Protein AF-0000000080708662 (afdb_homodimer)

Nearest PDB structures (foldseek):
  5oqj-assembly1_5  TM=9.044E-01  e=1.181E-05  Saccharomyces cerevisiae S288C
  7o4i-assembly1_5  TM=9.144E-01  e=1.214E-04  Saccharomyces cerevisiae S288C
  7ml3-assembly1_5  TM=8.191E-01  e=4.342E-05  Saccharomyces cerevisiae
  7zs9-assembly1_5  TM=9.272E-01  e=2.100E-04  Saccharomyces cerevisiae
  7ml4-assembly1_5  TM=7.766E-01  e=1.831E-04  Saccharomyces cerevisiae

Radius of gyration: 18.91 Å; Cα contacts (8 Å, |Δi|>4): 178; chains: 2; bounding box: 33×64×43 Å

Solvent-accessible surface area (backbone atoms only — not comparable to full-atom values): 8024 Å² total; per-residue (Å²): 128,82,79,62,53,47,80,41,78,26,28,43,36,41,32,44,56,70,58,43,53,50,53,58,58,47,30,79,79,65,69,31,67,74,46,85,73,58,74,40,35,40,31,26,39,62,88,41,46,66,58,51,51,53,53,50,49,54,51,51,58,59,47,66,68,58,61,80,85,122,128,83,80,64,56,47,80,43,79,26,28,43,34,42,31,44,56,70,58,43,52,50,54,56,59,46,28,80,78,64,68,31,68,75,43,85,72,58,74,40,34,40,30,26,37,61,87,41,47,65,60,52,50,51,54,49,51,52,52,49,58,59,49,67,68,58,62,79,84,122

pLDDT: mean 88.93, std 15.82, range [35.59, 98.5]

Structure (mmCIF, N/CA/C/O backbone):
data_AF-0000000080708662-model_v1
#
loop_
_entity.id
_entity.type
_entity.pdbx_description
1 polymer 'General transcription and DNA repair factor IIH subunit TFB5'
#
loop_
_atom_site.group_PDB
_atom_site.id
_atom_site.type_symbol
_atom_site.label_atom_id
_atom_site.label_alt_id
_atom_site.label_comp_id
_atom_site.label_asym_id
_atom_site.label_entity_id
_atom_site.label_seq_id
_atom_site.pdbx_PDB_ins_code
_atom_site.Cartn_x
_atom_site.Cartn_y
_atom_site.Cartn_z
_atom_site.occupancy
_atom_site.B_iso_or_equiv
_atom_site.auth_seq_id
_atom_site.auth_comp_id
_atom_site.auth_asym_id
_atom_site.auth_atom_id
_atom_site.pdbx_PDB_model_num
ATOM 1 N N . MET A 1 1 ? -16.203 16.297 10.211 1 40.06 1 MET A N 1
ATOM 2 C CA . MET A 1 1 ? -15.453 16.5 8.969 1 40.06 1 MET A CA 1
ATOM 3 C C . MET A 1 1 ? -14.555 15.297 8.68 1 40.06 1 MET A C 1
ATOM 5 O O . MET A 1 1 ? -13.844 14.82 9.562 1 40.06 1 MET A O 1
ATOM 9 N N . SER A 1 2 ? -14.867 14.414 7.789 1 52.53 2 SER A N 1
ATOM 10 C CA . SER A 1 2 ? -14.086 13.234 7.445 1 52.53 2 SER A CA 1
ATOM 11 C C . SER A 1 2 ? -12.625 13.594 7.168 1 52.53 2 SER A C 1
ATOM 13 O O . SER A 1 2 ? -12.336 14.656 6.613 1 52.53 2 SER A O 1
ATOM 15 N N . THR A 1 3 ? -11.602 13.422 7.988 1 62.28 3 THR A N 1
ATOM 16 C CA . THR A 1 3 ? -10.18 13.75 8.023 1 62.28 3 THR A CA 1
ATOM 17 C C . THR A 1 3 ? -9.555 13.594 6.637 1 62.28 3 THR A C 1
ATOM 19 O O . THR A 1 3 ? -8.352 13.773 6.469 1 62.28 3 THR A O 1
ATOM 22 N N . GLY A 1 4 ? -10.195 13.727 5.672 1 82.38 4 GLY A N 1
ATOM 23 C CA . GLY A 1 4 ? -9.852 13.773 4.262 1 82.38 4 GLY A CA 1
ATOM 24 C C . GLY A 1 4 ? -8.891 12.68 3.844 1 82.38 4 GLY A C 1
ATOM 25 O O . GLY A 1 4 ? -8.477 12.617 2.684 1 82.38 4 GLY A O 1
ATOM 26 N N . TYR A 1 5 ? -8.398 11.859 4.832 1 93.25 5 TYR A N 1
ATOM 27 C CA . TYR A 1 5 ? -7.5 10.766 4.457 1 93.25 5 TYR A CA 1
ATOM 28 C C . TYR A 1 5 ? -7.879 9.477 5.176 1 93.25 5 TYR A C 1
ATOM 30 O O . TYR A 1 5 ? -8.562 9.516 6.203 1 93.25 5 TYR A O 1
ATOM 38 N N . ARG A 1 6 ? -7.57 8.297 4.656 1 94.69 6 ARG A N 1
ATOM 39 C CA . ARG A 1 6 ? -7.746 6.973 5.238 1 94.69 6 ARG A CA 1
ATOM 40 C C . ARG A 1 6 ? -6.445 6.18 5.195 1 94.69 6 ARG A C 1
ATOM 42 O O . ARG A 1 6 ? -5.715 6.227 4.203 1 94.69 6 ARG A O 1
ATOM 49 N N . SER A 1 7 ? -6.199 5.465 6.324 1 96.38 7 SER A N 1
ATOM 50 C CA . SER A 1 7 ? -5.012 4.625 6.418 1 96.38 7 SER A CA 1
ATOM 51 C C . SER A 1 7 ? -5.383 3.146 6.473 1 96.38 7 SER A C 1
ATOM 53 O O . SER A 1 7 ? -6.34 2.766 7.152 1 96.38 7 SER A O 1
ATOM 55 N N . SER A 1 8 ? -4.641 2.367 5.652 1 96.88 8 SER A N 1
ATOM 56 C CA . SER A 1 8 ? -4.832 0.92 5.645 1 96.88 8 SER A CA 1
ATOM 57 C C . SER A 1 8 ? -3.516 0.184 5.863 1 96.88 8 SER A C 1
ATOM 59 O O . SER A 1 8 ? -2.561 0.37 5.105 1 96.88 8 SER A O 1
ATOM 61 N N . LYS A 1 9 ? -3.543 -0.663 6.879 1 96.62 9 LYS A N 1
ATOM 62 C CA . LYS A 1 9 ? -2.365 -1.492 7.125 1 96.62 9 LYS A CA 1
ATOM 63 C C . LYS A 1 9 ? -2.352 -2.715 6.211 1 96.62 9 LYS A C 1
ATOM 65 O O . LYS A 1 9 ? -3.387 -3.35 6 1 96.62 9 LYS A O 1
ATOM 70 N N . GLY A 1 10 ? -1.19 -3.008 5.648 1 97.69 10 GLY A N 1
ATOM 71 C CA . GLY A 1 10 ? -1.061 -4.172 4.785 1 97.69 10 GLY A CA 1
ATOM 72 C C . GLY A 1 10 ? 0.297 -4.27 4.117 1 97.69 10 GLY A C 1
ATOM 73 O O . GLY A 1 10 ? 1.314 -3.902 4.707 1 97.69 10 GLY A O 1
ATOM 74 N N . VAL A 1 11 ? 0.291 -4.98 3.047 1 98.19 11 VAL A N 1
ATOM 75 C CA . VAL A 1 11 ? 1.505 -5.227 2.275 1 98.19 11 VAL A CA 1
ATOM 76 C C . VAL A 1 11 ? 1.295 -4.793 0.828 1 98.19 11 VAL A C 1
ATOM 78 O O . VAL A 1 11 ? 0.3 -5.164 0.2 1 98.19 11 VAL A O 1
ATOM 81 N N . LEU A 1 12 ? 2.209 -3.934 0.343 1 98.06 12 LEU A N 1
ATOM 82 C CA . LEU A 1 12 ? 2.215 -3.562 -1.067 1 98.06 12 LEU A CA 1
ATOM 83 C C . LEU A 1 12 ? 3.025 -4.559 -1.889 1 98.06 12 LEU A C 1
ATOM 85 O O . LEU A 1 12 ? 4.191 -4.82 -1.582 1 98.06 12 LEU A O 1
ATOM 89 N N . ILE A 1 13 ? 2.414 -5.172 -2.859 1 97.81 13 ILE A N 1
ATOM 90 C CA . ILE A 1 13 ? 3.117 -6.07 -3.768 1 97.81 13 ILE A CA 1
ATOM 91 C C . ILE A 1 13 ? 3.346 -5.375 -5.109 1 97.81 13 ILE A C 1
ATOM 93 O O . ILE A 1 13 ? 2.402 -4.875 -5.723 1 97.81 13 ILE A O 1
ATOM 97 N N . THR A 1 14 ? 4.562 -5.234 -5.559 1 96.69 14 THR A N 1
ATOM 98 C CA . THR A 1 14 ? 4.973 -4.75 -6.875 1 96.69 14 THR A CA 1
ATOM 99 C C . THR A 1 14 ? 5.359 -5.914 -7.781 1 96.69 14 THR A C 1
ATOM 101 O O . THR A 1 14 ? 6.18 -6.754 -7.406 1 96.69 14 THR A O 1
ATOM 104 N N . CYS A 1 15 ? 4.719 -6 -8.883 1 96.56 15 CYS A N 1
ATOM 105 C CA . CYS A 1 15 ? 4.926 -7.176 -9.719 1 96.56 15 CYS A CA 1
ATOM 106 C C . CYS A 1 15 ? 4.586 -6.871 -11.18 1 96.56 15 CYS A C 1
ATOM 108 O O . CYS A 1 15 ? 4.191 -5.75 -11.508 1 96.56 15 CYS A O 1
ATOM 110 N N . ASP A 1 16 ? 4.914 -7.785 -12.078 1 95.5 16 ASP A N 1
ATOM 111 C CA . ASP A 1 16 ? 4.488 -7.66 -13.469 1 95.5 16 ASP A CA 1
ATOM 112 C C . ASP A 1 16 ? 3.021 -8.055 -13.633 1 95.5 16 ASP A C 1
ATOM 114 O O . ASP A 1 16 ? 2.393 -8.531 -12.688 1 95.5 16 ASP A O 1
ATOM 118 N N . VAL A 1 17 ? 2.541 -7.824 -14.875 1 95.44 17 VAL A N 1
ATOM 119 C CA . VAL A 1 17 ? 1.115 -7.938 -15.164 1 95.44 17 VAL A CA 1
ATOM 120 C C . VAL A 1 17 ? 0.661 -9.383 -14.977 1 95.44 17 VAL A C 1
ATOM 122 O O . VAL A 1 17 ? -0.362 -9.641 -14.344 1 95.44 17 VAL A O 1
ATOM 125 N N . PRO A 1 18 ? 1.449 -10.406 -15.422 1 94.56 18 PRO A N 1
ATOM 126 C CA . PRO A 1 18 ? 1.02 -11.797 -15.258 1 94.56 18 PRO A CA 1
ATOM 127 C C . PRO A 1 18 ? 0.956 -12.227 -13.797 1 94.56 18 PRO A C 1
ATOM 129 O O . PRO A 1 18 ? 0.014 -12.914 -13.391 1 94.56 18 PRO A O 1
ATOM 132 N N . THR A 1 19 ? 1.926 -11.773 -13.031 1 95.25 19 THR A N 1
ATOM 133 C CA . THR A 1 19 ? 1.943 -12.086 -11.602 1 95.25 19 THR A CA 1
ATOM 134 C C . THR A 1 19 ? 0.767 -11.422 -10.891 1 95.25 19 THR A C 1
ATOM 136 O O . THR A 1 19 ? 0.102 -12.047 -10.07 1 95.25 19 THR A O 1
ATOM 139 N N . LYS A 1 20 ? 0.412 -10.164 -11.273 1 96.81 20 LYS A N 1
ATOM 140 C CA . LYS A 1 20 ? -0.743 -9.477 -10.711 1 96.81 20 LYS A CA 1
ATOM 141 C C . LYS A 1 20 ? -2.037 -10.227 -11.016 1 96.81 20 LYS A C 1
ATOM 143 O O . LYS A 1 20 ? -2.887 -10.391 -10.141 1 96.81 20 LYS A O 1
ATOM 148 N N . GLN A 1 21 ? -2.127 -10.625 -12.25 1 96.19 21 GLN A N 1
ATOM 149 C CA . GLN A 1 21 ? -3.318 -11.359 -12.664 1 96.19 21 GLN A CA 1
ATOM 150 C C . GLN A 1 21 ? -3.477 -12.648 -11.859 1 96.19 21 GLN A C 1
ATOM 152 O O . GLN A 1 21 ? -4.594 -13.023 -11.5 1 96.19 21 GLN A O 1
ATOM 157 N N . PHE A 1 22 ? -2.365 -13.219 -11.633 1 96.44 22 PHE A N 1
ATOM 158 C CA . PHE A 1 22 ? -2.414 -14.43 -10.828 1 96.44 22 PHE A CA 1
ATOM 159 C C . PHE A 1 22 ? -2.891 -14.117 -9.414 1 96.44 22 PHE A C 1
ATOM 161 O O . PHE A 1 22 ? -3.766 -14.805 -8.883 1 96.44 22 PHE A O 1
ATOM 168 N N . ILE A 1 23 ? -2.416 -13.094 -8.742 1 97.31 23 ILE A N 1
ATOM 169 C CA . ILE A 1 23 ? -2.812 -12.688 -7.398 1 97.31 23 ILE A CA 1
ATOM 170 C C . ILE A 1 23 ? -4.301 -12.359 -7.379 1 97.31 23 ILE A C 1
ATOM 172 O O . ILE A 1 23 ? -5.016 -12.734 -6.449 1 97.31 23 ILE A O 1
ATOM 176 N N . MET A 1 24 ? -4.734 -11.711 -8.453 1 97.81 24 MET A N 1
ATOM 177 C CA . MET A 1 24 ? -6.148 -11.359 -8.555 1 97.81 24 MET A CA 1
ATOM 178 C C . MET A 1 24 ? -7.02 -12.609 -8.609 1 97.81 24 MET A C 1
ATOM 180 O O . MET A 1 24 ? -8.133 -12.625 -8.07 1 97.81 24 MET A O 1
ATOM 184 N N . SER A 1 25 ? -6.48 -13.578 -9.273 1 97.38 25 SER A N 1
ATOM 185 C CA . SER A 1 25 ? -7.238 -14.828 -9.328 1 97.38 25 SER A CA 1
ATOM 186 C C . SER A 1 25 ? -7.309 -15.492 -7.961 1 97.38 25 SER A C 1
ATOM 188 O O . SER A 1 25 ? -8.297 -16.156 -7.637 1 97.38 25 SER A O 1
ATOM 190 N N . LEU A 1 26 ? -6.293 -15.406 -7.168 1 96.75 26 LEU A N 1
ATOM 191 C CA . LEU A 1 26 ? -6.246 -15.961 -5.824 1 96.75 26 LEU A CA 1
ATOM 192 C C . LEU A 1 26 ? -7.246 -15.258 -4.91 1 96.75 26 LEU A C 1
ATOM 194 O O . LEU A 1 26 ? -7.699 -15.836 -3.918 1 96.75 26 LEU A O 1
ATOM 198 N N . ASP A 1 27 ? -7.562 -13.953 -5.203 1 97.94 27 ASP A N 1
ATOM 199 C CA . ASP A 1 27 ? -8.422 -13.148 -4.348 1 97.94 27 ASP A CA 1
ATOM 200 C C . ASP A 1 27 ? -9.805 -13.781 -4.195 1 97.94 27 ASP A C 1
ATOM 202 O O . ASP A 1 27 ? -10.453 -13.633 -3.16 1 97.94 27 ASP A O 1
ATOM 206 N N . ALA A 1 28 ? -10.25 -14.523 -5.324 1 96.25 28 ALA A N 1
ATOM 207 C CA . ALA A 1 28 ? -11.539 -15.195 -5.289 1 96.25 28 ALA A CA 1
ATOM 208 C C . ALA A 1 28 ? -11.594 -16.219 -4.156 1 96.25 28 ALA A C 1
ATOM 210 O O . ALA A 1 28 ? -12.641 -16.406 -3.533 1 96.25 28 ALA A O 1
ATOM 211 N N . ARG A 1 29 ? -10.523 -16.766 -3.805 1 95.75 29 ARG A N 1
ATOM 212 C CA . ARG A 1 29 ? -10.438 -17.828 -2.805 1 95.75 29 ARG A CA 1
ATOM 213 C C . ARG A 1 29 ? -9.984 -17.281 -1.459 1 95.75 29 ARG A C 1
ATOM 215 O O . ARG A 1 29 ? -10.531 -17.641 -0.416 1 95.75 29 ARG A O 1
ATOM 222 N N . LEU A 1 30 ? -9.039 -16.359 -1.48 1 95.75 30 LEU A N 1
ATOM 223 C CA . LEU A 1 30 ? -8.367 -15.945 -0.254 1 95.75 30 LEU A CA 1
ATOM 224 C C . LEU A 1 30 ? -8.961 -14.641 0.276 1 95.75 30 LEU A C 1
ATOM 226 O O . LEU A 1 30 ? -8.727 -14.281 1.432 1 95.75 30 LEU A O 1
ATOM 230 N N . ALA A 1 31 ? -9.711 -13.898 -0.519 1 97.06 31 ALA A N 1
ATOM 231 C CA . ALA A 1 31 ? -10.18 -12.57 -0.143 1 97.06 31 ALA A CA 1
ATOM 232 C C . ALA A 1 31 ? -9.047 -11.727 0.427 1 97.06 31 ALA A C 1
ATOM 234 O O . ALA A 1 31 ? -9.18 -11.141 1.501 1 97.06 31 ALA A O 1
ATOM 235 N N . CYS A 1 32 ? -7.953 -11.641 -0.275 1 98.12 32 CYS A N 1
ATOM 236 C CA . CYS A 1 32 ? -6.703 -11.125 0.275 1 98.12 32 CYS A CA 1
ATOM 237 C C . CYS A 1 32 ? -6.449 -9.695 -0.19 1 98.12 32 CYS A C 1
ATOM 239 O O . CYS A 1 32 ? -5.648 -8.977 0.41 1 98.12 32 CYS A O 1
ATOM 241 N N . VAL A 1 33 ? -7.098 -9.234 -1.221 1 98 33 VAL A N 1
ATOM 242 C CA . VAL A 1 33 ? -6.809 -7.934 -1.808 1 98 33 VAL A CA 1
ATOM 243 C C . VAL A 1 33 ? -7.586 -6.848 -1.065 1 98 33 VAL A C 1
ATOM 245 O O . VAL A 1 33 ? -8.805 -6.949 -0.902 1 98 33 VAL A O 1
ATOM 248 N N . VAL A 1 34 ? -6.875 -5.871 -0.602 1 97.38 34 VAL A N 1
ATOM 249 C CA . VAL A 1 34 ? -7.5 -4.711 0.025 1 97.38 34 VAL A CA 1
ATOM 250 C C . VAL A 1 34 ? -7.77 -3.639 -1.027 1 97.38 34 VAL A C 1
ATOM 252 O O . VAL A 1 34 ? -8.852 -3.047 -1.057 1 97.38 34 VAL A O 1
ATOM 255 N N . SER A 1 35 ? -6.82 -3.354 -1.846 1 96.69 35 SER A N 1
ATOM 256 C CA . SER A 1 35 ? -6.945 -2.332 -2.879 1 96.69 35 SER A CA 1
ATOM 257 C C . SER A 1 35 ? -6.168 -2.713 -4.133 1 96.69 35 SER A C 1
ATOM 259 O O . SER A 1 35 ? -4.996 -3.098 -4.051 1 96.69 35 SER A O 1
ATOM 261 N N . ASP A 1 36 ? -6.785 -2.666 -5.34 1 96.44 36 ASP A N 1
ATOM 262 C CA . ASP A 1 36 ? -6.168 -2.816 -6.656 1 96.44 36 ASP A CA 1
ATOM 263 C C . ASP A 1 36 ? -5.691 -1.471 -7.195 1 96.44 36 ASP A C 1
ATOM 265 O O . ASP A 1 36 ? -6.496 -0.677 -7.691 1 96.44 36 ASP A O 1
ATOM 269 N N . LEU A 1 37 ? -4.375 -1.198 -7.145 1 95.56 37 LEU A N 1
ATOM 270 C CA . LEU A 1 37 ? -3.844 0.153 -7.301 1 95.56 37 LEU A CA 1
ATOM 271 C C . LEU A 1 37 ? -3.559 0.46 -8.766 1 95.56 37 LEU A C 1
ATOM 273 O O . LEU A 1 37 ? -3.959 1.511 -9.273 1 95.56 37 LEU A O 1
ATOM 277 N N . ASP A 1 38 ? -2.789 -0.384 -9.484 1 95.62 38 ASP A N 1
ATOM 278 C CA . ASP A 1 38 ? -2.482 -0.169 -10.898 1 95.62 38 ASP A CA 1
ATOM 279 C C . ASP A 1 38 ? -2.037 -1.467 -11.562 1 95.62 38 ASP A C 1
ATOM 281 O O . ASP A 1 38 ? -2.328 -2.559 -11.07 1 95.62 38 ASP A O 1
ATOM 285 N N . ALA A 1 39 ? -1.347 -1.377 -12.688 1 95.19 39 ALA A N 1
ATOM 286 C CA . ALA A 1 39 ? -1.015 -2.566 -13.469 1 95.19 39 ALA A CA 1
ATOM 287 C C . ALA A 1 39 ? 0.045 -3.408 -12.758 1 95.19 39 ALA A C 1
ATOM 289 O O . ALA A 1 39 ? 0.14 -4.617 -12.984 1 95.19 39 ALA A O 1
ATOM 290 N N . THR A 1 40 ? 0.777 -2.746 -11.867 1 95.5 40 THR A N 1
ATOM 291 C CA . THR A 1 40 ? 1.925 -3.461 -11.32 1 95.5 40 THR A CA 1
ATOM 292 C C . THR A 1 40 ? 1.899 -3.439 -9.797 1 95.5 40 THR A C 1
ATOM 294 O O . THR A 1 40 ? 2.816 -3.945 -9.148 1 95.5 40 THR A O 1
ATOM 297 N N . HIS A 1 41 ? 0.781 -2.893 -9.172 1 97.19 41 HIS A N 1
ATOM 298 C CA . HIS A 1 41 ? 0.737 -2.781 -7.719 1 97.19 41 HIS A CA 1
ATOM 299 C C . HIS A 1 41 ? -0.603 -3.26 -7.168 1 97.19 41 HIS A C 1
ATOM 301 O O . HIS A 1 41 ? -1.659 -2.877 -7.676 1 97.19 41 HIS A O 1
ATOM 307 N N . VAL A 1 42 ? -0.549 -4.109 -6.199 1 97.75 42 VAL A N 1
ATOM 308 C CA . VAL A 1 42 ? -1.728 -4.57 -5.473 1 97.75 42 VAL A CA 1
ATOM 309 C C . VAL A 1 42 ? -1.451 -4.547 -3.971 1 97.75 42 VAL A C 1
ATOM 311 O O . VAL A 1 42 ? -0.35 -4.887 -3.529 1 97.75 42 VAL A O 1
ATOM 314 N N . PHE A 1 43 ? -2.344 -4.027 -3.209 1 98.38 43 PHE A N 1
ATOM 315 C CA . PHE A 1 43 ? -2.256 -3.963 -1.754 1 98.38 43 PHE A CA 1
ATOM 316 C C . PHE A 1 43 ? -3.062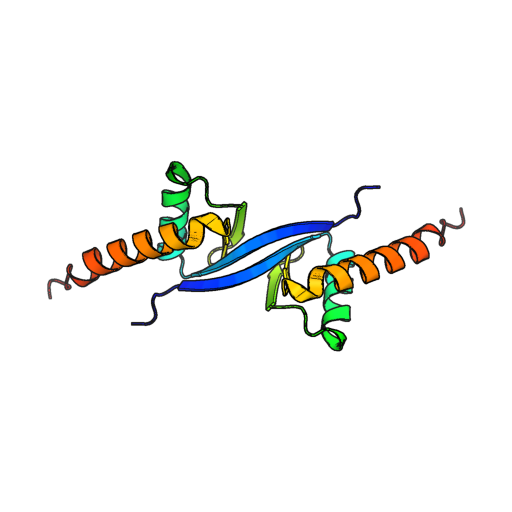 -5.086 -1.114 1 98.38 43 PHE A C 1
ATOM 318 O O . PHE A 1 43 ? -4.254 -5.238 -1.392 1 98.38 43 PHE A O 1
ATOM 325 N N . VAL A 1 44 ? -2.398 -5.871 -0.25 1 98.44 44 VAL A N 1
ATOM 326 C CA . VAL A 1 44 ? -3.021 -7.09 0.251 1 98.44 44 VAL A CA 1
ATOM 327 C C . VAL A 1 44 ? -2.977 -7.105 1.777 1 98.44 44 VAL A C 1
ATOM 329 O O . VAL A 1 44 ? -2.229 -6.34 2.391 1 98.44 44 VAL A O 1
ATOM 332 N N . LYS A 1 45 ? -3.746 -8.008 2.35 1 97.69 45 LYS A N 1
ATOM 333 C CA . LYS A 1 45 ? -3.785 -8.195 3.797 1 97.69 45 LYS A CA 1
ATOM 334 C C . LYS A 1 45 ? -2.471 -8.781 4.309 1 97.69 45 LYS A C 1
ATOM 336 O O . LYS A 1 45 ? -1.915 -9.695 3.705 1 97.69 45 LYS A O 1
ATOM 341 N N . LYS A 1 46 ? -2.016 -8.273 5.398 1 96.81 46 LYS A N 1
ATOM 342 C CA . LYS A 1 46 ? -0.766 -8.719 6.008 1 96.81 46 LYS A CA 1
ATOM 343 C C . LYS A 1 46 ? -0.794 -10.219 6.285 1 96.81 46 LYS A C 1
ATOM 345 O O . LYS A 1 46 ? 0.197 -10.914 6.062 1 96.81 46 LYS A O 1
ATOM 350 N N . ASP A 1 47 ? -1.939 -10.727 6.668 1 96.5 47 ASP A N 1
ATOM 351 C CA . ASP A 1 47 ? -2.025 -12.109 7.129 1 96.5 47 ASP A CA 1
ATOM 352 C C . ASP A 1 47 ? -2.092 -13.07 5.949 1 96.5 47 ASP A C 1
ATOM 354 O O . ASP A 1 47 ? -1.958 -14.289 6.125 1 96.5 47 ASP A O 1
ATOM 358 N N . SER A 1 48 ? -2.271 -12.594 4.77 1 96.94 48 SER A N 1
ATOM 359 C CA . SER A 1 48 ? -2.439 -13.461 3.605 1 96.94 48 SER A CA 1
ATOM 360 C C . SER A 1 48 ? -1.15 -13.555 2.797 1 96.94 48 SER A C 1
ATOM 362 O O . SER A 1 48 ? -1.059 -14.344 1.855 1 96.94 48 SER A O 1
ATOM 364 N N . VAL A 1 49 ? -0.148 -12.805 3.074 1 96.5 49 VAL A N 1
ATOM 365 C CA . VAL A 1 49 ? 1.049 -12.656 2.252 1 96.5 49 VAL A CA 1
ATOM 366 C C . VAL A 1 49 ? 1.764 -14 2.127 1 96.5 49 VAL A C 1
ATOM 368 O O . VAL A 1 49 ? 2.219 -14.367 1.043 1 96.5 49 VAL A O 1
ATOM 371 N N . LYS A 1 50 ? 1.856 -14.688 3.27 1 96.5 50 LYS A N 1
ATOM 372 C CA . LYS A 1 50 ? 2.561 -15.969 3.246 1 96.5 50 LYS A CA 1
ATOM 373 C C . LYS A 1 50 ? 1.894 -16.953 2.283 1 96.5 50 LYS A C 1
ATOM 375 O O . LYS A 1 50 ? 2.572 -17.625 1.515 1 96.5 50 LYS A O 1
ATOM 380 N N . GLU A 1 51 ? 0.609 -16.969 2.365 1 97.38 51 GLU A N 1
ATOM 381 C CA . GLU A 1 51 ? -0.129 -17.859 1.475 1 97.38 51 GLU A CA 1
ATOM 382 C C . GLU A 1 51 ? 0.025 -17.438 0.017 1 97.38 51 GLU A C 1
ATOM 384 O O . GLU A 1 51 ? 0.197 -18.281 -0.867 1 97.38 51 GLU A O 1
ATOM 389 N N . ILE A 1 52 ? 0.001 -16.172 -0.271 1 96.94 52 ILE A N 1
ATOM 390 C CA . ILE A 1 52 ? 0.195 -15.648 -1.616 1 96.94 52 ILE A CA 1
ATOM 391 C C . ILE A 1 52 ? 1.573 -16.047 -2.137 1 96.94 52 ILE A C 1
ATOM 393 O O . ILE A 1 52 ? 1.697 -16.562 -3.254 1 96.94 52 ILE A O 1
ATOM 397 N N . GLN A 1 53 ? 2.566 -15.883 -1.32 1 95.12 53 GLN A N 1
ATOM 398 C CA . GLN A 1 53 ? 3.936 -16.219 -1.701 1 95.12 53 GLN A CA 1
ATOM 399 C C . GLN A 1 53 ? 4.074 -17.703 -2.012 1 95.12 53 GLN A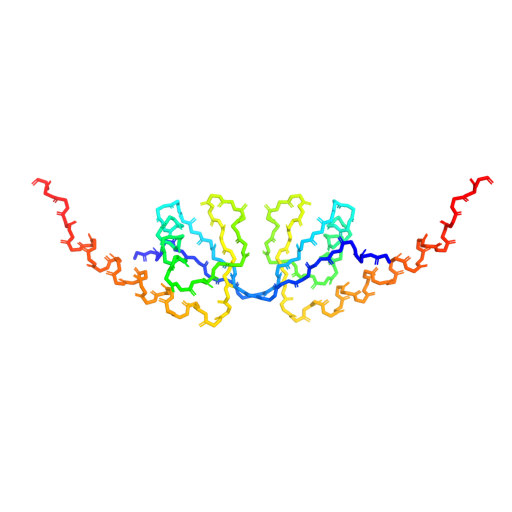 C 1
ATOM 401 O O . GLN A 1 53 ? 4.73 -18.078 -2.986 1 95.12 53 GLN A O 1
ATOM 406 N N . ARG A 1 54 ? 3.492 -18.5 -1.207 1 95.94 54 ARG A N 1
ATOM 407 C CA . ARG A 1 54 ? 3.512 -19.938 -1.425 1 95.94 54 ARG A CA 1
ATOM 408 C C . ARG A 1 54 ? 2.893 -20.297 -2.773 1 95.94 54 ARG A C 1
ATOM 410 O O . ARG A 1 54 ? 3.467 -21.078 -3.539 1 95.94 54 ARG A O 1
ATOM 417 N N . GLU A 1 55 ? 1.715 -19.719 -3.018 1 95 55 GLU A N 1
ATOM 418 C CA . GLU A 1 55 ? 1.016 -20 -4.27 1 95 55 GLU A CA 1
ATOM 419 C C . GLU A 1 55 ? 1.821 -19.516 -5.469 1 95 55 GLU A C 1
ATOM 421 O O . GLU A 1 55 ? 1.854 -20.172 -6.512 1 95 55 GLU A O 1
ATOM 426 N N . LEU A 1 56 ? 2.484 -18.422 -5.371 1 93.31 56 LEU A N 1
ATOM 427 C CA . LEU A 1 56 ? 3.32 -17.875 -6.434 1 93.31 56 LEU A CA 1
ATOM 428 C C . LEU A 1 56 ? 4.52 -18.781 -6.699 1 93.31 56 LEU A C 1
ATOM 430 O O . LEU A 1 56 ? 4.902 -18.984 -7.852 1 93.31 56 LEU A O 1
ATOM 434 N N . GLU A 1 57 ? 5.094 -19.234 -5.633 1 91.88 57 GLU A N 1
ATOM 435 C CA . GLU A 1 57 ? 6.223 -20.156 -5.762 1 91.88 57 GLU A CA 1
ATOM 436 C C . GLU A 1 57 ? 5.805 -21.438 -6.473 1 91.88 57 GLU A C 1
ATOM 438 O O . GLU A 1 57 ? 6.516 -21.922 -7.355 1 91.88 57 GLU A O 1
ATOM 443 N N . GLN A 1 58 ? 4.75 -21.969 -6.168 1 91.8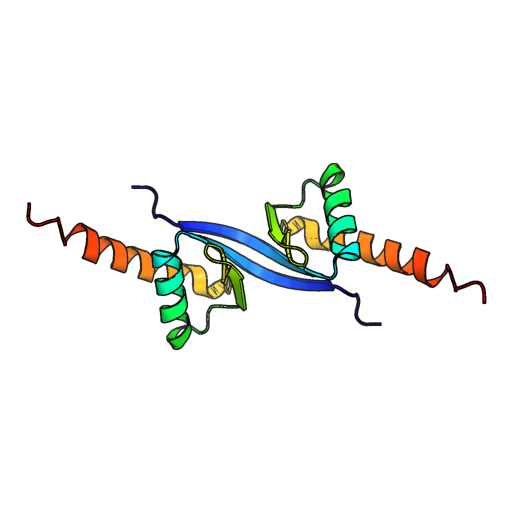8 58 GLN A N 1
ATOM 444 C CA . GLN A 1 58 ? 4.234 -23.172 -6.801 1 91.88 58 GLN A CA 1
ATOM 445 C C . GLN A 1 58 ? 3.971 -22.953 -8.289 1 91.88 58 GLN A C 1
ATOM 447 O O . GLN A 1 58 ? 4.258 -23.828 -9.109 1 91.88 58 GLN A O 1
ATOM 452 N N . LEU A 1 59 ? 3.398 -21.797 -8.547 1 85.38 59 LEU A N 1
ATOM 453 C CA . LEU A 1 59 ? 3.164 -21.438 -9.945 1 85.38 59 LEU A CA 1
ATOM 454 C C . LEU A 1 59 ? 4.473 -21.422 -10.727 1 85.38 59 LEU A C 1
ATOM 456 O O . LEU A 1 59 ? 4.535 -21.938 -11.844 1 85.38 59 LEU A O 1
ATOM 460 N N . HIS A 1 60 ? 5.484 -20.719 -10.188 1 84.25 60 HIS A N 1
ATOM 461 C CA . HIS A 1 60 ? 6.785 -20.625 -10.836 1 84.25 60 HIS A CA 1
ATOM 462 C C . HIS A 1 60 ? 7.402 -22.016 -11.039 1 84.25 60 HIS A C 1
ATOM 464 O O . HIS A 1 60 ? 7.973 -22.297 -12.094 1 84.25 60 HIS A O 1
ATOM 470 N N . GLU A 1 61 ? 7.355 -22.891 -10.125 1 85.31 61 GLU A N 1
ATOM 471 C CA . GLU A 1 61 ? 7.922 -24.234 -10.211 1 85.31 61 GLU A CA 1
ATOM 472 C C . GLU A 1 61 ? 7.242 -25.047 -11.312 1 85.31 61 GLU A C 1
ATOM 474 O O . GLU A 1 61 ? 7.898 -25.828 -12.016 1 85.31 61 GLU A O 1
ATOM 479 N N . LYS A 1 62 ? 6.031 -24.844 -11.484 1 84 62 LYS A N 1
ATOM 480 C CA . LYS A 1 62 ? 5.273 -25.547 -12.516 1 84 62 LYS A CA 1
ATOM 481 C C . LYS A 1 62 ? 5.621 -25.031 -13.906 1 84 62 LYS A C 1
ATOM 483 O O . LYS A 1 62 ? 5.605 -25.797 -14.875 1 84 62 LYS A O 1
ATOM 488 N N . ASN A 1 63 ? 5.855 -23.781 -14.008 1 76.94 63 ASN A N 1
ATOM 489 C CA . ASN A 1 63 ? 6.16 -23.156 -15.297 1 76.94 63 ASN A CA 1
ATOM 490 C C . ASN A 1 63 ? 7.621 -23.375 -15.68 1 76.94 63 ASN A C 1
ATOM 492 O O . ASN A 1 63 ? 7.961 -23.359 -16.859 1 76.94 63 ASN A O 1
ATOM 496 N N . VAL A 1 64 ? 8.602 -23.188 -14.836 1 66.19 64 VAL A N 1
ATOM 497 C CA . VAL A 1 64 ? 10 -23.453 -15.148 1 66.19 64 VAL A CA 1
ATOM 498 C C . VAL A 1 64 ? 10.156 -24.875 -15.695 1 66.19 64 VAL A C 1
ATOM 500 O O . VAL A 1 64 ? 10.992 -25.125 -16.562 1 66.19 64 VAL A O 1
ATOM 503 N N . TYR A 1 65 ? 9.344 -25.672 -15.195 1 58.47 65 TYR A N 1
ATOM 504 C CA . TYR A 1 65 ? 9.438 -27.031 -15.727 1 58.47 65 TYR A CA 1
ATOM 505 C C . TYR A 1 65 ? 8.844 -27.109 -17.125 1 58.47 65 TYR A C 1
ATOM 507 O O . TYR A 1 65 ? 9.062 -28.078 -17.844 1 58.47 65 TYR A O 1
ATOM 515 N N . VAL A 1 66 ? 8.062 -26.094 -17.531 1 55.53 66 VAL A N 1
ATOM 516 C CA . VAL A 1 66 ? 7.559 -26.156 -18.891 1 55.53 66 VAL A CA 1
ATOM 517 C C . VAL A 1 66 ? 8.594 -25.562 -19.844 1 55.53 66 VAL A C 1
ATOM 519 O O . VAL A 1 66 ? 8.727 -24.344 -19.953 1 55.53 66 VAL A O 1
ATOM 522 N N . ARG A 1 67 ? 9.859 -25.875 -19.875 1 52.03 67 ARG A N 1
ATOM 523 C CA . ARG A 1 67 ? 10.945 -25.484 -20.766 1 52.03 67 ARG A CA 1
ATOM 524 C C . ARG A 1 67 ? 10.492 -25.516 -22.219 1 52.03 67 ARG A C 1
ATOM 526 O O . ARG A 1 67 ? 9.875 -26.484 -22.656 1 52.03 67 ARG A O 1
ATOM 533 N N . PRO A 1 68 ? 10.664 -24.25 -22.953 1 54.25 68 PRO A N 1
ATOM 534 C CA . PRO A 1 68 ? 10.297 -24.094 -24.359 1 54.25 68 PRO A CA 1
ATOM 535 C C . PRO A 1 68 ? 10.82 -25.234 -25.25 1 54.25 68 PRO A C 1
ATOM 537 O O . PRO A 1 68 ? 11.914 -25.734 -25.016 1 54.25 68 PRO A O 1
ATOM 540 N N . ARG A 1 69 ? 9.859 -26.016 -25.766 1 48.25 69 ARG A N 1
ATOM 541 C CA . ARG A 1 69 ? 10.219 -26.891 -26.875 1 48.25 69 ARG A CA 1
ATOM 542 C C . ARG A 1 69 ? 11.008 -26.125 -27.938 1 48.25 69 ARG A C 1
ATOM 544 O O . ARG A 1 69 ? 10.508 -25.156 -28.516 1 48.25 69 ARG A O 1
ATOM 551 N N . THR A 1 70 ? 12.336 -25.797 -27.766 1 35.94 70 THR A N 1
ATOM 552 C CA . THR A 1 70 ? 12.977 -25.516 -29.047 1 35.94 70 THR A CA 1
ATOM 553 C C . THR A 1 70 ? 12.922 -26.75 -29.938 1 35.94 70 THR A C 1
ATOM 555 O O . THR A 1 70 ? 13.102 -27.875 -29.469 1 35.94 70 THR A O 1
ATOM 558 N N . MET B 1 1 ? 16.844 -16.125 -10.633 1 39 1 MET B N 1
ATOM 559 C CA . MET B 1 1 ? 15.688 -15.531 -11.305 1 39 1 MET B CA 1
ATOM 560 C C . MET B 1 1 ? 14.891 -14.656 -10.344 1 39 1 MET B C 1
ATOM 562 O O . MET B 1 1 ? 14.555 -15.094 -9.234 1 39 1 MET B O 1
ATOM 566 N N . SER B 1 2 ? 14.977 -13.359 -10.312 1 52.19 2 SER B N 1
ATOM 567 C CA . SER B 1 2 ? 14.266 -12.445 -9.438 1 52.19 2 SER B CA 1
ATOM 568 C C . SER B 1 2 ? 12.773 -12.727 -9.422 1 52.19 2 SER B C 1
ATOM 570 O O . SER B 1 2 ? 12.195 -13.094 -10.453 1 52.19 2 SER B O 1
ATOM 572 N N . THR B 1 3 ? 12.102 -13.398 -8.492 1 62.28 3 THR B N 1
ATOM 573 C CA . THR B 1 3 ? 10.742 -13.875 -8.289 1 62.28 3 THR B CA 1
ATOM 574 C C . THR B 1 3 ? 9.727 -12.867 -8.82 1 62.28 3 THR B C 1
ATOM 576 O O . THR B 1 3 ? 8.516 -13.039 -8.641 1 62.28 3 THR B O 1
ATOM 579 N N . GLY B 1 4 ? 10 -12.164 -9.719 1 81.5 4 GLY B N 1
ATOM 580 C CA . GLY B 1 4 ? 9.211 -11.25 -10.523 1 81.5 4 GLY B CA 1
ATOM 581 C C . GLY B 1 4 ? 8.328 -10.336 -9.688 1 81.5 4 GLY B C 1
ATOM 582 O O . GLY B 1 4 ? 7.59 -9.516 -10.234 1 81.5 4 GLY B O 1
ATOM 583 N N . TYR B 1 5 ? 8.273 -10.539 -8.328 1 92.94 5 TYR B N 1
ATOM 584 C CA . TYR B 1 5 ? 7.469 -9.648 -7.504 1 92.94 5 TYR B CA 1
ATOM 585 C C . TYR B 1 5 ? 8.242 -9.203 -6.266 1 92.94 5 TYR B C 1
ATOM 587 O O . TYR B 1 5 ? 9.203 -9.859 -5.859 1 92.94 5 TYR B O 1
ATOM 595 N N . ARG B 1 6 ? 7.938 -8.07 -5.656 1 94.56 6 ARG B N 1
ATOM 596 C CA . ARG B 1 6 ? 8.484 -7.535 -4.414 1 94.56 6 ARG B CA 1
ATOM 597 C C . ARG B 1 6 ? 7.367 -7.164 -3.443 1 94.56 6 ARG B C 1
ATOM 599 O O . ARG B 1 6 ? 6.34 -6.617 -3.848 1 94.56 6 ARG B O 1
ATOM 606 N N . SER B 1 7 ? 7.609 -7.516 -2.158 1 96.25 7 SER B N 1
ATOM 607 C CA . SER B 1 7 ? 6.652 -7.188 -1.105 1 96.25 7 SER B CA 1
ATOM 608 C C . SER B 1 7 ? 7.223 -6.148 -0.147 1 96.25 7 SER B C 1
ATOM 610 O O . SER B 1 7 ? 8.391 -6.23 0.247 1 96.25 7 SER B O 1
ATOM 612 N N . SER B 1 8 ? 6.375 -5.113 0.139 1 96.81 8 SER B N 1
ATOM 613 C CA . SER B 1 8 ? 6.758 -4.078 1.094 1 96.81 8 SER B CA 1
ATOM 614 C C . SER B 1 8 ? 5.707 -3.924 2.188 1 96.81 8 SER B C 1
ATOM 616 O O . SER B 1 8 ? 4.539 -3.645 1.901 1 96.81 8 SER B O 1
ATOM 618 N N . LYS B 1 9 ? 6.191 -4.082 3.404 1 96.62 9 LYS B N 1
ATOM 619 C CA . LYS B 1 9 ? 5.297 -3.854 4.535 1 96.62 9 LYS B CA 1
ATOM 620 C C . LYS B 1 9 ? 5.16 -2.365 4.84 1 96.62 9 LYS B C 1
ATOM 622 O O . LYS B 1 9 ? 6.145 -1.628 4.816 1 96.62 9 LYS B O 1
ATOM 627 N N . GLY B 1 10 ? 3.906 -1.941 5.07 1 97.75 10 GLY B N 1
ATOM 628 C CA . GLY B 1 10 ? 3.668 -0.545 5.402 1 97.75 10 GLY B CA 1
ATOM 629 C C . GLY B 1 10 ? 2.193 -0.199 5.504 1 97.75 10 GLY B C 1
ATOM 630 O O . GLY B 1 10 ? 1.387 -1.021 5.941 1 97.75 10 GLY B O 1
ATOM 631 N N . VAL B 1 11 ? 1.959 1.052 5.344 1 98.19 11 VAL B N 1
ATOM 632 C CA . VAL B 1 11 ? 0.608 1.596 5.441 1 98.19 11 VAL B CA 1
ATOM 633 C C . VAL B 1 11 ? 0.26 2.352 4.16 1 98.19 11 VAL B C 1
ATOM 635 O O . VAL B 1 11 ? 1.034 3.191 3.697 1 98.19 11 VAL B O 1
ATOM 638 N N . LEU B 1 12 ? -0.892 1.979 3.551 1 98.12 12 LEU B N 1
ATOM 639 C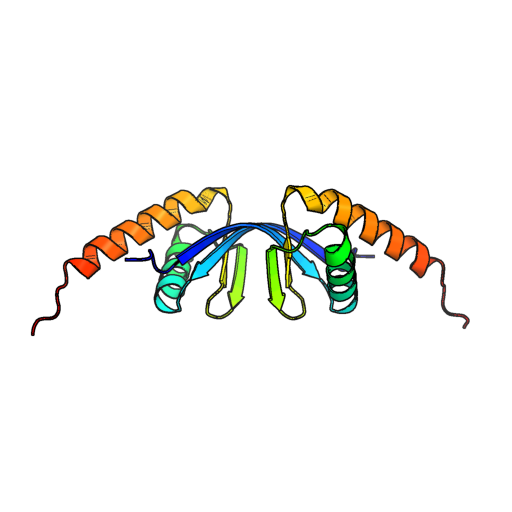 CA . LEU B 1 12 ? -1.416 2.719 2.408 1 98.12 12 LEU B CA 1
ATOM 640 C C . LEU B 1 12 ? -2.293 3.879 2.869 1 98.12 12 LEU B C 1
ATOM 642 O O . LEU B 1 12 ? -3.24 3.682 3.633 1 98.12 12 LEU B O 1
ATOM 646 N N . ILE B 1 13 ? -1.951 5.086 2.502 1 97.88 13 ILE B N 1
ATOM 647 C CA . ILE B 1 13 ? -2.77 6.254 2.807 1 97.88 13 ILE B CA 1
ATOM 648 C C . ILE B 1 13 ? -3.527 6.691 1.556 1 97.88 13 ILE B C 1
ATOM 650 O O . ILE B 1 13 ? -2.926 6.906 0.501 1 97.88 13 ILE B O 1
ATOM 654 N N . THR B 1 14 ? -4.824 6.742 1.586 1 96.75 14 THR B N 1
ATOM 655 C CA . THR B 1 14 ? -5.711 7.281 0.561 1 96.75 14 THR B CA 1
ATOM 656 C C . THR B 1 14 ? -6.195 8.68 0.947 1 96.75 14 THR B C 1
ATOM 658 O O . THR B 1 14 ? -6.703 8.883 2.053 1 96.75 14 THR B O 1
ATOM 661 N N . CYS B 1 15 ? -5.953 9.609 0.112 1 96.69 15 CYS B N 1
ATOM 662 C CA . CYS B 1 15 ? -6.246 10.992 0.488 1 96.69 15 CYS B CA 1
ATOM 663 C C . CYS B 1 15 ? -6.461 11.859 -0.745 1 96.69 15 CYS B C 1
ATOM 665 O O . CYS B 1 15 ? -6.371 11.375 -1.875 1 96.69 15 CYS B O 1
ATOM 667 N N . ASP B 1 16 ? -6.934 13.07 -0.552 1 95.5 16 ASP B N 1
ATOM 668 C CA . ASP B 1 16 ? -7.016 14.031 -1.649 1 95.5 16 ASP B CA 1
ATOM 669 C C . ASP B 1 16 ? -5.641 14.617 -1.971 1 95.5 16 ASP B C 1
ATOM 671 O O . ASP B 1 16 ? -4.668 14.359 -1.26 1 95.5 16 ASP B O 1
ATOM 675 N N . VAL B 1 17 ? -5.648 15.414 -3.07 1 95.56 17 VAL B N 1
ATOM 676 C CA . VAL B 1 17 ? -4.398 15.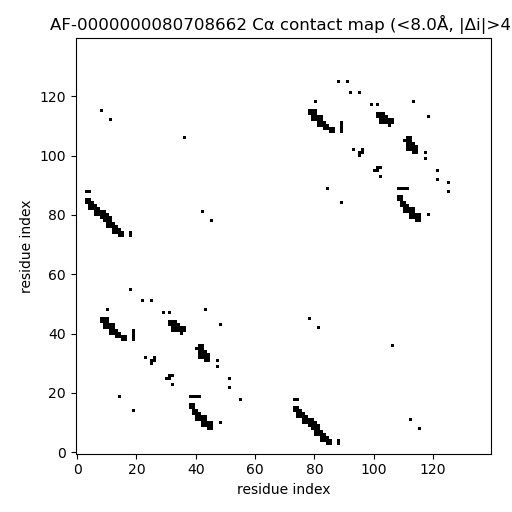898 -3.65 1 95.56 17 VAL B CA 1
ATOM 677 C C . VAL B 1 17 ? -3.693 16.828 -2.662 1 95.56 17 VAL B C 1
ATOM 679 O O . VAL B 1 17 ? -2.492 16.688 -2.426 1 95.56 17 VAL B O 1
ATOM 682 N N . PRO B 1 18 ? -4.422 17.734 -1.938 1 94.62 18 PRO B N 1
ATOM 683 C CA . PRO B 1 18 ? -3.754 18.641 -0.997 1 94.62 18 PRO B CA 1
ATOM 684 C C . PRO B 1 18 ? -3.141 17.906 0.192 1 94.62 18 PRO B C 1
ATOM 686 O O . PRO B 1 18 ? -2.021 18.219 0.606 1 94.62 18 PRO B O 1
ATOM 689 N N . THR B 1 19 ? -3.863 16.906 0.659 1 95.38 19 THR B N 1
ATOM 690 C CA . THR B 1 19 ? -3.357 16.109 1.767 1 95.38 19 THR B CA 1
ATOM 691 C C . THR B 1 19 ? -2.125 15.312 1.342 1 95.38 19 THR B C 1
ATOM 693 O O . THR B 1 19 ? -1.135 15.258 2.072 1 95.38 19 THR B O 1
ATOM 696 N N . LYS B 1 20 ? -2.109 14.773 0.101 1 96.88 20 LYS B N 1
ATOM 697 C CA . LYS B 1 20 ? -0.952 14.055 -0.43 1 96.88 20 LYS B CA 1
ATOM 698 C C . LYS B 1 20 ? 0.264 14.977 -0.528 1 96.88 20 LYS B C 1
ATOM 700 O O . LYS B 1 20 ? 1.372 14.586 -0.15 1 96.88 20 LYS B O 1
ATOM 705 N N . GLN B 1 21 ? -0.005 16.141 -1.042 1 96.12 21 GLN B N 1
ATOM 706 C CA . GLN B 1 21 ? 1.078 17.109 -1.18 1 96.12 21 GLN B CA 1
ATOM 707 C C . GLN B 1 21 ? 1.691 17.453 0.176 1 96.12 21 GLN B C 1
ATOM 709 O O . GLN B 1 21 ? 2.908 17.609 0.29 1 96.12 21 GLN B O 1
ATOM 714 N N . PHE B 1 22 ? 0.81 17.531 1.107 1 96.44 22 PHE B N 1
ATOM 715 C CA . PHE B 1 22 ? 1.308 17.797 2.451 1 96.44 22 PHE B CA 1
ATOM 716 C C . PHE B 1 22 ? 2.176 16.656 2.947 1 96.44 22 PHE B C 1
ATOM 718 O O . PHE B 1 22 ? 3.271 16.875 3.469 1 96.44 22 PHE B O 1
ATOM 725 N N . ILE B 1 23 ? 1.796 15.414 2.781 1 97.31 23 ILE B N 1
ATOM 726 C CA . ILE B 1 23 ? 2.551 14.242 3.203 1 97.31 23 ILE B CA 1
ATOM 727 C C . ILE B 1 23 ? 3.891 14.195 2.475 1 97.31 23 ILE B C 1
ATOM 729 O O . ILE B 1 23 ? 4.926 13.898 3.078 1 97.31 23 ILE B O 1
ATOM 733 N N . MET B 1 24 ? 3.84 14.57 1.215 1 97.75 24 MET B N 1
ATOM 734 C CA . MET B 1 24 ? 5.07 14.586 0.427 1 97.75 24 MET B CA 1
ATOM 735 C C . MET B 1 24 ? 6.055 15.609 0.98 1 97.75 24 MET B C 1
ATOM 737 O O . MET B 1 24 ? 7.266 15.391 0.955 1 97.75 24 MET B O 1
ATOM 741 N N . SER B 1 25 ? 5.484 16.688 1.418 1 97.31 25 SER B N 1
ATOM 742 C CA . SER B 1 25 ? 6.363 17.688 2.008 1 97.31 25 SER B CA 1
ATOM 743 C C . SER B 1 25 ? 6.977 17.203 3.311 1 97.31 25 SER B C 1
ATOM 745 O O . SER B 1 25 ? 8.109 17.547 3.646 1 97.31 25 SER B O 1
ATOM 747 N N . LEU B 1 26 ? 6.273 16.438 4.078 1 96.62 26 LEU B N 1
ATOM 748 C CA . LEU B 1 26 ? 6.758 15.859 5.332 1 96.62 26 LEU B CA 1
ATOM 749 C C . LEU B 1 26 ? 7.883 14.867 5.074 1 96.62 26 LEU B C 1
ATOM 751 O O . LEU B 1 26 ? 8.734 14.648 5.934 1 96.62 26 LEU B O 1
ATOM 755 N N . ASP B 1 27 ? 7.871 14.203 3.879 1 97.94 27 ASP B N 1
ATOM 756 C CA . ASP B 1 27 ? 8.836 13.156 3.551 1 97.94 27 ASP B CA 1
ATOM 757 C C . ASP B 1 27 ? 10.266 13.695 3.609 1 97.94 27 ASP B C 1
ATOM 759 O O . ASP B 1 27 ? 11.195 12.953 3.928 1 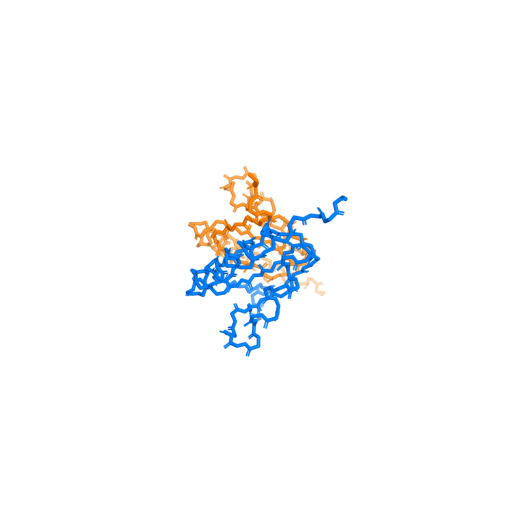97.94 27 ASP B O 1
ATOM 763 N N . ALA B 1 28 ? 10.422 15.055 3.268 1 96.06 28 ALA B N 1
ATOM 764 C CA . ALA B 1 28 ? 11.734 15.688 3.316 1 96.06 28 ALA B CA 1
ATOM 765 C C . ALA B 1 28 ? 12.328 15.617 4.723 1 96.06 28 ALA B C 1
ATOM 767 O O . ALA B 1 28 ? 13.539 15.469 4.887 1 96.06 28 ALA B O 1
ATOM 768 N N . ARG B 1 29 ? 11.523 15.578 5.719 1 95.44 29 ARG B N 1
ATOM 769 C CA . ARG B 1 29 ? 11.945 15.609 7.117 1 95.44 29 ARG B CA 1
ATOM 770 C C . ARG B 1 29 ? 11.891 14.211 7.73 1 95.44 29 ARG B C 1
ATOM 772 O O . ARG B 1 29 ? 12.812 13.812 8.453 1 95.44 29 ARG B O 1
ATOM 779 N N . LEU B 1 30 ? 10.867 13.453 7.371 1 95.69 30 LEU B N 1
ATOM 780 C CA . LEU B 1 30 ? 10.602 12.203 8.078 1 95.69 30 LEU B CA 1
ATOM 781 C C . LEU B 1 30 ? 11.125 11.008 7.289 1 95.69 30 LEU B C 1
ATOM 783 O O . LEU B 1 30 ? 11.258 9.906 7.836 1 95.69 30 LEU B O 1
ATOM 787 N N . ALA B 1 31 ? 11.438 11.164 6.016 1 97.06 31 ALA B N 1
ATOM 788 C CA . ALA B 1 31 ? 11.797 10.039 5.152 1 97.06 31 ALA B CA 1
ATOM 789 C C . ALA B 1 31 ? 10.797 8.891 5.309 1 97.06 31 ALA B C 1
ATOM 791 O O . ALA B 1 31 ? 11.195 7.742 5.523 1 97.06 31 ALA B O 1
ATOM 792 N N . CYS B 1 32 ? 9.539 9.188 5.168 1 98.12 32 CYS B N 1
ATOM 793 C CA . CYS B 1 32 ? 8.484 8.266 5.582 1 98.12 32 CYS B CA 1
ATOM 794 C C . CYS B 1 32 ? 7.871 7.566 4.375 1 98.12 32 CYS B C 1
ATOM 796 O O . CYS B 1 32 ? 7.203 6.539 4.52 1 98.12 32 CYS B O 1
ATOM 798 N N . VAL B 1 33 ? 8.07 8.055 3.182 1 98 33 VAL B N 1
ATOM 799 C CA . VAL B 1 33 ? 7.406 7.52 1.995 1 98 33 VAL B CA 1
ATOM 800 C C . VAL B 1 33 ? 8.211 6.344 1.44 1 98 33 VAL B C 1
ATOM 802 O O . VAL B 1 33 ? 9.414 6.461 1.216 1 98 33 VAL B O 1
ATOM 805 N N . VAL B 1 34 ? 7.547 5.25 1.277 1 97.38 34 VAL B N 1
ATOM 806 C CA . VAL B 1 34 ? 8.148 4.086 0.644 1 97.38 34 VAL B CA 1
ATOM 807 C C . VAL B 1 34 ? 7.898 4.125 -0.862 1 97.38 34 VAL B C 1
ATOM 809 O O . VAL B 1 34 ?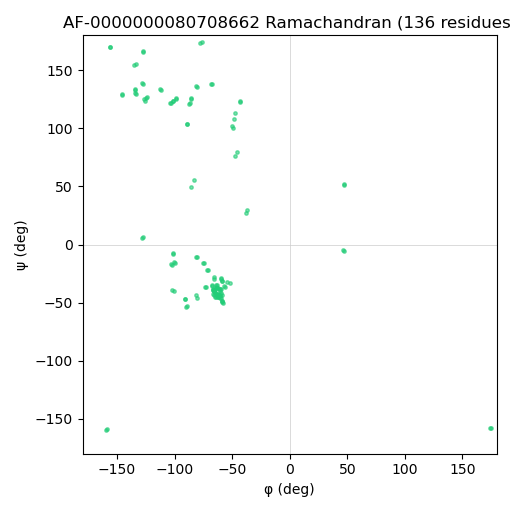 8.805 3.869 -1.657 1 97.38 34 VAL B O 1
ATOM 812 N N . SER B 1 35 ? 6.703 4.383 -1.249 1 96.75 35 SER B N 1
ATOM 813 C CA . SER B 1 35 ? 6.328 4.426 -2.658 1 96.75 35 SER B CA 1
ATOM 814 C C . SER B 1 35 ? 5.25 5.473 -2.912 1 96.75 35 SER B C 1
ATOM 816 O O . SER B 1 35 ? 4.238 5.512 -2.209 1 96.75 35 SER B O 1
ATOM 818 N N . ASP B 1 36 ? 5.43 6.391 -3.906 1 96.5 36 ASP B N 1
ATOM 819 C CA . ASP B 1 36 ? 4.445 7.34 -4.414 1 96.5 36 ASP B CA 1
ATOM 820 C C . ASP B 1 36 ? 3.627 6.73 -5.551 1 96.5 36 ASP B C 1
ATOM 822 O O . ASP B 1 36 ? 4.102 6.633 -6.684 1 96.5 36 ASP B O 1
ATOM 826 N N . LEU B 1 37 ? 2.369 6.336 -5.273 1 95.5 37 LEU B N 1
ATOM 827 C CA . LEU B 1 37 ? 1.625 5.441 -6.148 1 95.5 37 LEU B CA 1
ATOM 828 C C . LEU B 1 37 ? 0.832 6.23 -7.188 1 95.5 37 LEU B C 1
ATOM 830 O O . LEU B 1 37 ? 0.883 5.926 -8.383 1 95.5 37 LEU B O 1
ATOM 834 N N . ASP B 1 38 ? -0.004 7.195 -6.785 1 95.62 38 ASP B N 1
ATOM 835 C CA . ASP B 1 38 ? -0.786 8.008 -7.711 1 95.62 38 ASP B CA 1
ATOM 836 C C . ASP B 1 38 ? -1.219 9.32 -7.059 1 95.62 38 ASP B C 1
ATOM 838 O O . ASP B 1 38 ? -0.615 9.766 -6.078 1 95.62 38 ASP B O 1
ATOM 842 N N . ALA B 1 39 ? -2.254 9.961 -7.57 1 95.19 39 ALA B N 1
ATOM 843 C CA . ALA B 1 39 ? -2.637 11.289 -7.102 1 95.19 39 ALA B CA 1
ATOM 844 C C . ALA B 1 39 ? -3.26 11.227 -5.711 1 95.19 39 ALA B C 1
ATOM 846 O O . ALA B 1 39 ? -3.238 12.203 -4.965 1 95.19 39 ALA B O 1
ATOM 847 N N . THR B 1 40 ? -3.75 10.047 -5.367 1 95.62 40 THR B N 1
ATOM 848 C CA . THR B 1 40 ? -4.531 9.992 -4.137 1 95.62 40 THR B CA 1
ATOM 849 C C . THR B 1 40 ? -4.016 8.898 -3.215 1 95.62 40 THR B C 1
ATOM 851 O O . THR B 1 40 ? -4.586 8.656 -2.148 1 95.62 40 THR B O 1
ATOM 854 N N . HIS B 1 41 ? -2.85 8.219 -3.594 1 97.25 41 HIS B N 1
ATOM 855 C CA . HIS B 1 41 ? -2.346 7.113 -2.783 1 97.25 41 HIS B CA 1
ATOM 856 C C . HIS B 1 41 ? -0.843 7.246 -2.553 1 97.25 41 HIS B C 1
ATOM 858 O O . HIS B 1 41 ? -0.085 7.496 -3.492 1 97.25 41 HIS B O 1
ATOM 864 N N . VAL B 1 42 ? -0.452 7.145 -1.329 1 97.75 42 VAL B N 1
ATOM 865 C CA . VAL B 1 42 ? 0.955 7.109 -0.945 1 97.75 42 VAL B CA 1
ATOM 866 C C . VAL B 1 42 ? 1.187 5.992 0.068 1 97.75 42 VAL B C 1
ATOM 868 O O . VAL B 1 42 ? 0.352 5.758 0.946 1 97.75 42 VAL B O 1
ATOM 871 N N . PHE B 1 43 ? 2.197 5.211 -0.121 1 98.38 43 PHE B N 1
ATOM 872 C CA . PHE B 1 43 ? 2.584 4.125 0.773 1 98.38 43 PHE B CA 1
ATOM 873 C C . PHE B 1 43 ? 3.719 4.559 1.694 1 98.38 43 PHE B C 1
ATOM 875 O O . PHE B 1 43 ? 4.762 5.023 1.228 1 98.38 43 PHE B O 1
ATOM 882 N N . VAL B 1 44 ? 3.504 4.402 3.006 1 98.5 44 VAL B N 1
ATOM 883 C CA . VAL B 1 44 ? 4.438 4.98 3.969 1 98.5 44 VAL B CA 1
ATOM 884 C C . VAL B 1 44 ? 4.902 3.904 4.949 1 98.5 44 VAL B C 1
ATOM 886 O O . VAL B 1 44 ? 4.293 2.834 5.039 1 98.5 44 VAL B O 1
ATOM 889 N N . LYS B 1 45 ? 5.945 4.199 5.68 1 97.69 45 LYS B N 1
ATOM 890 C CA . LYS B 1 45 ? 6.48 3.311 6.707 1 97.69 45 LYS B CA 1
ATOM 891 C C . LYS B 1 45 ? 5.512 3.17 7.875 1 97.69 45 LYS B C 1
ATOM 893 O O . LYS B 1 45 ? 4.934 4.16 8.328 1 97.69 45 LYS B O 1
ATOM 898 N N . LYS B 1 46 ? 5.363 2.002 8.352 1 96.69 46 LYS B N 1
ATOM 899 C CA . LYS B 1 46 ? 4.465 1.71 9.461 1 96.69 46 LYS B CA 1
ATOM 900 C C . LYS B 1 46 ? 4.812 2.553 10.688 1 96.69 46 LYS B C 1
ATOM 902 O O . LYS B 1 46 ? 3.924 3.059 11.367 1 96.69 46 LYS B O 1
ATOM 907 N N . ASP B 1 47 ? 6.062 2.793 10.906 1 96.5 47 ASP B N 1
ATOM 908 C CA . ASP B 1 47 ? 6.512 3.439 12.133 1 96.5 47 ASP B CA 1
ATOM 909 C C . ASP B 1 47 ? 6.328 4.953 12.062 1 96.5 47 ASP B C 1
ATOM 911 O O . ASP B 1 47 ? 6.441 5.652 13.07 1 96.5 47 ASP B O 1
ATOM 915 N N . SER B 1 48 ? 6.023 5.488 10.914 1 97 48 SER B N 1
ATOM 916 C CA . SER B 1 48 ? 5.926 6.934 10.742 1 97 48 SER B CA 1
ATOM 917 C C . SER B 1 48 ? 4.473 7.395 10.734 1 97 48 SER B C 1
ATOM 919 O O . SER B 1 48 ? 4.195 8.594 10.734 1 97 48 SER B O 1
ATOM 921 N N . VAL B 1 49 ? 3.518 6.547 10.727 1 96.56 49 VAL B N 1
ATOM 922 C CA . VAL B 1 49 ? 2.109 6.859 10.5 1 96.56 49 VAL B CA 1
ATOM 923 C C . VAL B 1 49 ? 1.604 7.777 11.617 1 96.56 49 VAL B C 1
ATOM 925 O O . VAL B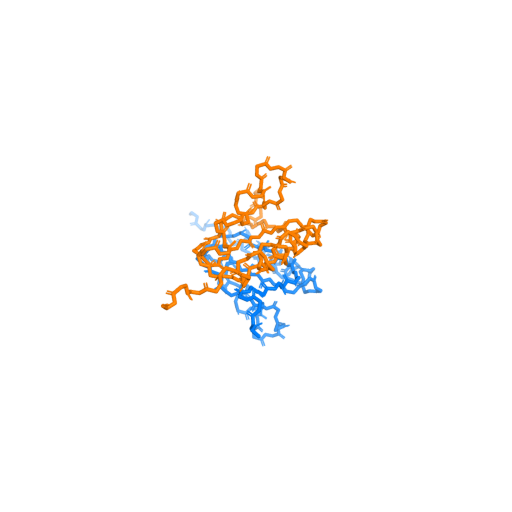 1 49 ? 0.877 8.742 11.352 1 96.56 49 VAL B O 1
ATOM 928 N N . LYS B 1 50 ? 1.996 7.438 12.852 1 96.62 50 LYS B N 1
ATOM 929 C CA . LYS B 1 50 ? 1.525 8.242 13.969 1 96.62 50 LYS B CA 1
ATOM 930 C C . LYS B 1 50 ? 1.98 9.695 13.836 1 96.62 50 LYS B C 1
ATOM 932 O O . LYS B 1 50 ? 1.199 10.617 14.062 1 96.62 50 LYS B O 1
ATOM 937 N N . GLU B 1 51 ? 3.209 9.828 13.484 1 97.38 51 GLU B N 1
ATOM 938 C CA . GLU B 1 51 ? 3.738 11.18 13.312 1 97.38 51 GLU B CA 1
ATOM 939 C C . GLU B 1 51 ? 3.051 11.891 12.148 1 97.38 51 GLU B C 1
ATOM 941 O O . GLU B 1 51 ? 2.729 13.078 12.25 1 97.38 51 GLU B O 1
ATOM 946 N N . ILE B 1 52 ? 2.785 11.234 11.062 1 96.94 52 ILE B N 1
ATOM 947 C CA . ILE B 1 52 ? 2.08 11.789 9.914 1 96.94 52 ILE B CA 1
ATOM 948 C C . ILE B 1 52 ? 0.687 12.25 10.344 1 96.94 52 ILE B C 1
ATOM 950 O O . ILE B 1 52 ? 0.281 13.375 10.047 1 96.94 52 ILE B O 1
ATOM 954 N N . GLN B 1 53 ? 0.013 11.422 11.078 1 95.25 53 GLN B N 1
ATOM 955 C CA . GLN B 1 53 ? -1.338 11.734 11.531 1 95.25 53 GLN B CA 1
ATOM 956 C C . GLN B 1 53 ? -1.343 12.961 12.438 1 95.25 53 GLN B C 1
ATOM 958 O O . GLN B 1 53 ? -2.219 13.82 12.328 1 95.25 53 GLN B O 1
ATOM 963 N N . ARG B 1 54 ? -0.431 13.023 13.289 1 96 54 ARG B N 1
ATOM 964 C CA . ARG B 1 54 ? -0.301 14.172 14.18 1 96 54 ARG B CA 1
ATOM 965 C C . ARG B 1 54 ? -0.112 15.461 13.383 1 96 54 ARG B C 1
ATOM 967 O O . ARG B 1 54 ? -0.779 16.469 13.648 1 96 54 ARG B O 1
ATOM 974 N N . GLU B 1 55 ? 0.828 15.398 12.43 1 95 55 GLU B N 1
ATOM 975 C CA . GLU B 1 55 ? 1.11 16.578 11.609 1 95 55 GLU B CA 1
ATOM 976 C C . GLU B 1 55 ? -0.11 16.984 10.789 1 95 55 GLU B C 1
ATOM 978 O O . GLU B 1 55 ? -0.379 18.172 10.609 1 95 55 GLU B O 1
ATOM 983 N N . LEU B 1 56 ? -0.859 16.047 10.297 1 93.25 56 LEU B N 1
ATOM 984 C CA . LEU B 1 56 ? -2.074 16.312 9.539 1 93.25 56 LEU B CA 1
ATOM 985 C C . LEU B 1 56 ? -3.135 16.969 10.414 1 93.25 56 LEU B C 1
ATOM 987 O O . LEU B 1 56 ? -3.84 17.875 9.977 1 93.25 56 LEU B O 1
ATOM 991 N N . GLU B 1 57 ? -3.248 16.438 11.609 1 92 57 GLU B N 1
ATOM 992 C CA . GLU B 1 57 ? -4.195 17.016 12.555 1 92 57 GLU B CA 1
ATOM 993 C C . GLU B 1 57 ? -3.84 18.469 12.875 1 92 57 GLU B C 1
ATOM 995 O O . GLU B 1 57 ? -4.715 19.344 12.906 1 92 57 GLU B O 1
ATOM 1000 N N . GLN B 1 58 ? -2.676 18.781 13.078 1 92 58 GLN B N 1
ATOM 1001 C CA . GLN B 1 58 ? -2.213 20.125 13.359 1 92 58 GLN B CA 1
ATOM 1002 C C . GLN B 1 58 ? -2.494 21.062 12.188 1 92 58 GLN B C 1
ATOM 1004 O O . GLN B 1 58 ? -2.896 22.219 12.383 1 92 58 GLN B O 1
ATOM 1009 N N . LEU B 1 59 ? -2.221 20.531 11.016 1 85.5 59 LEU B N 1
ATOM 1010 C CA . LEU B 1 59 ? -2.516 21.312 9.812 1 85.5 59 LEU B CA 1
ATOM 1011 C C . LEU B 1 59 ? -3.996 21.672 9.75 1 85.5 59 LEU B C 1
ATOM 1013 O O . LEU B 1 59 ? -4.348 22.812 9.43 1 85.5 59 LEU B O 1
ATOM 1017 N N . HIS B 1 60 ? -4.84 20.656 9.945 1 84.44 60 HIS B N 1
ATOM 1018 C CA . HIS B 1 60 ? -6.285 20.875 9.914 1 84.44 60 HIS B CA 1
ATOM 1019 C C . HIS B 1 60 ? -6.711 21.875 10.969 1 84.44 60 HIS B C 1
ATOM 1021 O O . HIS B 1 60 ? -7.547 22.75 10.703 1 84.44 60 HIS B O 1
ATOM 1027 N N . GLU B 1 61 ? -6.242 21.875 12.133 1 85.25 61 GLU B N 1
ATOM 1028 C CA . GLU B 1 61 ? -6.586 22.781 13.211 1 85.25 61 GLU B CA 1
ATOM 1029 C C . GLU B 1 61 ? -6.195 24.219 12.867 1 85.25 61 GLU B C 1
ATOM 1031 O O . GLU B 1 61 ? -6.918 25.172 13.188 1 85.25 61 GLU B O 1
ATOM 1036 N N . LYS B 1 62 ? -5.148 24.375 12.195 1 84.06 62 LYS B N 1
ATOM 1037 C CA . LYS B 1 62 ? -4.672 25.688 11.789 1 84.06 62 LYS B CA 1
ATOM 1038 C C . LYS B 1 62 ? -5.535 26.266 10.672 1 84.06 62 LYS B C 1
ATOM 1040 O O . LYS B 1 62 ? -5.738 27.484 10.594 1 84.06 62 LYS B O 1
ATOM 1045 N N . ASN B 1 63 ? -5.992 25.438 9.789 1 76.88 63 ASN B N 1
ATOM 1046 C CA . ASN B 1 63 ? -6.793 25.891 8.648 1 76.88 63 ASN B CA 1
ATOM 1047 C C . ASN B 1 63 ? -8.25 26.094 9.039 1 76.88 63 ASN B C 1
ATOM 1049 O O . ASN B 1 63 ? -8.961 26.891 8.406 1 76.88 63 ASN B O 1
ATOM 1053 N N . VAL B 1 64 ? -8.906 25.266 9.773 1 66.19 64 VAL B N 1
ATOM 1054 C CA . VAL B 1 64 ? -10.273 25.469 10.219 1 66.19 64 VAL B CA 1
ATOM 1055 C C . VAL B 1 64 ? -10.383 26.812 10.938 1 66.19 64 VAL B C 1
ATOM 1057 O O . VAL B 1 64 ? -11.414 27.484 10.844 1 66.19 64 VAL B O 1
ATOM 1060 N N . TYR B 1 65 ? -9.359 27.109 11.531 1 58.47 65 TYR B N 1
ATOM 1061 C CA . TYR B 1 65 ? -9.43 28.406 12.203 1 58.47 65 TYR B CA 1
ATOM 1062 C C . TYR B 1 65 ? -9.32 29.547 11.203 1 58.47 65 TYR B C 1
ATOM 1064 O O . TYR B 1 65 ? -9.602 30.703 11.539 1 58.47 65 TYR B O 1
ATOM 1072 N N . VAL B 1 66 ? -8.859 29.25 9.977 1 55.47 66 VAL B N 1
ATOM 1073 C CA . VAL B 1 66 ? -8.836 30.344 9.016 1 55.47 66 VAL B CA 1
ATOM 1074 C C . VAL B 1 66 ? -10.211 30.5 8.367 1 55.47 66 VAL B C 1
ATOM 1076 O O . VAL B 1 66 ? -10.594 29.703 7.512 1 55.47 66 VAL B O 1
ATOM 1079 N N . ARG B 1 67 ? -11.32 30.672 9.008 1 51.81 67 ARG B N 1
ATOM 1080 C CA . ARG B 1 67 ? -12.695 30.938 8.586 1 51.81 67 ARG B CA 1
ATOM 1081 C C . ARG B 1 67 ? -12.727 31.984 7.469 1 51.81 67 ARG B C 1
ATOM 1083 O O . ARG B 1 67 ? -12.086 33.031 7.57 1 51.81 67 ARG B O 1
ATOM 1090 N N . PRO B 1 68 ? -13.391 31.562 6.207 1 54 68 PRO B N 1
ATOM 1091 C CA . PRO B 1 68 ? -13.531 32.469 5.059 1 54 68 PRO B CA 1
ATOM 1092 C C . PRO B 1 68 ? -14.07 33.844 5.449 1 54 68 PRO B C 1
ATOM 1094 O O . PRO B 1 68 ? -14.938 33.938 6.324 1 54 68 PRO B O 1
ATOM 1097 N N . ARG B 1 69 ? -13.164 34.844 5.402 1 47.09 69 ARG B N 1
ATOM 1098 C CA . ARG B 1 69 ? -13.711 36.188 5.426 1 47.09 69 ARG B CA 1
ATOM 1099 C C . ARG B 1 69 ? -14.883 36.312 4.457 1 47.09 69 ARG B C 1
ATOM 1101 O O . ARG B 1 69 ? -14.727 36.094 3.254 1 47.09 69 ARG B O 1
ATOM 1108 N N . THR B 1 70 ? -16.141 35.844 4.801 1 35.59 70 THR B N 1
ATOM 1109 C CA . THR B 1 70 ? -17.172 36.438 3.973 1 35.59 70 THR B CA 1
ATOM 1110 C C . THR B 1 70 ? -17.172 37.969 4.125 1 35.59 70 THR B C 1
ATOM 1112 O O . THR B 1 70 ? -16.953 38.469 5.223 1 35.59 70 THR B O 1
#

Sequence (140 aa):
MSTGYRSSKGVLITCDVPTKQFIMSLDARLACVVSDLDATHVFVKKDSVKEIQRELEQLHEKNVYVRPRTMSTGYRSSKGVLITCDVPTKQFIMSLDARLACVVSDLDATHVFVKKDSVKEIQRELEQLHEKNVYVRPRT

Organism: Ectocarpus siliculosus (NCBI:txid2880)

InterPro domains:
  IPR009400 TFIIH subunit TTDA/Tfb5 [PF06331] (6-67)
  IPR009400 TFIIH subunit TTDA/Tfb5 [PTHR28580] (7-68)
  IPR009400 TFIIH subunit TTDA/Tfb5 [SM01395] (4-67)
  IPR035935 TFB5-like superfamily [G3DSA:3.30.70.1220] (2-67)
  IPR035935 TFB5-like superfamily [SSF142897] (9-67)

Secondary structure (DSSP, 8-state):
---SEEEEEEEEEEE-HHHHHHHHHHHHHH--EEEE-SSSEEEE-GGGHHHHHHHHHHHHHHHHTS----/---SEEEEEEEEEEE-HHHHHHHHHHHHHH--EEEE-SSSEEEE-GGGHHHHHHHHHHHHHHHHTS----

Foldseek 3Di:
DPPPDDDDDFDKFFAAQVLVVVVVVCCVPVVFFDDDDDSGITTGHHVCVVVSVVVSVVVVVVVVVVPDPD/DPPPDDDDDFDKFFAAQVLVVVVVVCCVPVVFFDDDDDRGITTGHHVCVVVSVVVVVVVVVVVVVVPPPD